Protein AF-A0A935P1C1-F1 (afdb_monomer_lite)

Foldseek 3Di:
DDPPPQLQVLVVLLVVLLVDDQDDCALLLVVVVCVQFADQAHWKWKDFSVFIWIDDPQDIDTDHSNNNSNNSNVVCVQAVSPPDQKDKDKGAKDWDPDHPNNHIDIGHIKIWIWHDDPGMIMITIHNDPVVVVVPDRDDPPPPQPWDQDPDADPVPRDRARTWHADPQRWTARPVPRDIDHD

pLDDT: mean 79.0, std 13.77, range [34.66, 96.69]

Sequence (182 aa):
MSDEPSSATSYQDVLAALHGEPLPFTPGTSKMLRFMLEREQGCDAEITTAGLTVWYGEGGSRYSMPVAPGVVSFLRAGVDLSERRHLSQRMGPAIVPEVGGFPAWGFGSRHVRLDVTDEKILIRIRTSESELSALGPEVPIEGRPAVILDRACPHCGQVPERYRVLSDGSLVCLACGRSSSP

Radius of gyration: 18.05 Å; chains: 1; bounding box: 43×43×51 Å

Secondary structure (DSSP, 8-state):
---PPPHHHHHHHHHHHHHT------HHHHHHHHHHHHSTT-EEEEEETTEEEEEETTEEEEE-GGGHHHHHHHHHHHTT-SS-SEEEEEEPPEEEPPBTTBPPEEE--EEEEEEE-SSEEEEEEESSHHHHHHS-TT--STTS-EE--SS--TTT----S-EEEPTTS-EEETTT--EE--

Structure (mmCIF, N/CA/C/O backbone):
data_AF-A0A935P1C1-F1
#
_entry.id   AF-A0A935P1C1-F1
#
loop_
_atom_site.group_PDB
_atom_site.id
_atom_site.type_symbol
_atom_site.label_atom_id
_atom_site.label_alt_id
_atom_site.label_comp_id
_atom_site.label_asym_id
_atom_site.label_entity_id
_atom_site.label_seq_id
_atom_site.pdbx_PDB_ins_code
_atom_site.Cartn_x
_atom_site.Cartn_y
_atom_site.Cartn_z
_atom_site.occupancy
_atom_site.B_iso_or_equiv
_atom_site.auth_seq_id
_atom_site.auth_comp_id
_atom_site.auth_asym_id
_atom_site.auth_atom_id
_atom_site.pdbx_PDB_model_num
ATOM 1 N N . MET A 1 1 ? 1.769 -28.571 14.962 1.00 34.66 1 MET A N 1
ATOM 2 C CA . MET A 1 1 ? 1.155 -28.541 13.622 1.00 34.66 1 MET A CA 1
ATOM 3 C C . MET A 1 1 ? 0.369 -27.256 13.565 1.00 34.66 1 MET A C 1
ATOM 5 O O . MET A 1 1 ? -0.639 -27.161 14.246 1.00 34.66 1 MET A O 1
ATOM 9 N N . SER A 1 2 ? 0.928 -26.235 12.925 1.00 38.50 2 SER A N 1
ATOM 10 C CA . SER A 1 2 ? 0.252 -24.952 12.759 1.00 38.50 2 SER A CA 1
ATOM 11 C C . SER A 1 2 ? -0.589 -25.067 11.498 1.00 38.50 2 SER A C 1
ATOM 13 O O . SER A 1 2 ? -0.017 -25.269 10.430 1.00 38.50 2 SER A O 1
ATOM 15 N N . ASP A 1 3 ? -1.911 -25.008 11.638 1.00 40.03 3 ASP A N 1
ATOM 16 C CA . ASP A 1 3 ? -2.808 -24.801 10.505 1.00 40.03 3 ASP A CA 1
ATOM 17 C C . ASP A 1 3 ? -2.427 -23.460 9.875 1.00 40.03 3 ASP A C 1
ATOM 19 O O . ASP A 1 3 ? -2.664 -22.397 10.453 1.00 40.03 3 ASP A O 1
ATOM 23 N N . GLU A 1 4 ? -1.751 -23.499 8.727 1.00 42.38 4 GLU A N 1
ATOM 24 C CA . GLU A 1 4 ? -1.645 -22.320 7.879 1.00 42.38 4 GLU A CA 1
ATOM 25 C C . GLU A 1 4 ? -3.075 -21.961 7.461 1.00 42.38 4 GLU A C 1
ATOM 27 O O . GLU A 1 4 ? -3.742 -22.789 6.830 1.00 42.38 4 GLU A O 1
ATOM 32 N N . PRO A 1 5 ? -3.594 -20.774 7.825 1.00 49.62 5 PRO A N 1
ATOM 33 C CA . PRO A 1 5 ? -4.895 -20.355 7.337 1.00 49.62 5 PRO A CA 1
ATOM 34 C C . PRO A 1 5 ? -4.848 -20.373 5.809 1.00 49.62 5 PRO A C 1
ATOM 36 O O . PRO A 1 5 ? -3.933 -19.814 5.200 1.00 49.62 5 PRO A O 1
ATOM 39 N N . SER A 1 6 ? -5.808 -21.069 5.195 1.00 54.28 6 SER A N 1
ATOM 40 C CA . SER A 1 6 ? -5.853 -21.204 3.741 1.00 54.28 6 SER A CA 1
ATOM 41 C C . SER A 1 6 ? -5.866 -19.815 3.094 1.00 54.28 6 SER A C 1
ATOM 43 O O . SER A 1 6 ? -6.551 -18.906 3.572 1.00 54.28 6 SER A O 1
ATOM 45 N N . SER A 1 7 ? -5.131 -19.643 1.996 1.00 56.25 7 SER A N 1
ATOM 46 C CA . SER A 1 7 ? -5.041 -18.371 1.264 1.00 56.25 7 SER A CA 1
ATOM 47 C C . SER A 1 7 ? -6.411 -17.793 0.870 1.00 56.25 7 SER A C 1
ATOM 49 O O . SER A 1 7 ? -6.569 -16.574 0.800 1.00 56.25 7 SER A O 1
ATOM 51 N N . ALA A 1 8 ? -7.422 -18.651 0.691 1.00 55.28 8 ALA A N 1
ATOM 52 C CA . ALA A 1 8 ? -8.801 -18.266 0.403 1.00 55.28 8 ALA A CA 1
ATOM 53 C C . ALA A 1 8 ? -9.481 -17.523 1.569 1.00 55.28 8 ALA A C 1
ATOM 55 O O . ALA A 1 8 ? -10.179 -16.537 1.335 1.00 55.28 8 ALA A O 1
ATOM 56 N N . THR A 1 9 ? -9.241 -17.947 2.815 1.00 59.38 9 THR A N 1
ATOM 57 C CA . THR A 1 9 ? -9.770 -17.276 4.016 1.00 59.38 9 THR A CA 1
ATOM 58 C C . THR A 1 9 ? -9.176 -15.875 4.143 1.00 59.38 9 THR A C 1
ATOM 60 O O . THR A 1 9 ? -9.893 -14.906 4.363 1.00 59.38 9 THR A O 1
ATOM 63 N N . SER A 1 10 ? -7.874 -15.738 3.874 1.00 74.00 10 SER A N 1
ATOM 64 C CA . SER A 1 10 ? -7.198 -14.445 3.977 1.00 74.00 10 SER A CA 1
ATOM 65 C C . SER A 1 10 ? -7.645 -13.426 2.927 1.00 74.00 10 SER A C 1
ATOM 67 O O . SER A 1 10 ? -7.643 -12.240 3.232 1.00 74.00 10 SER A O 1
ATOM 69 N N . TYR A 1 11 ? -8.026 -13.830 1.708 1.00 81.94 11 TYR A N 1
ATOM 70 C CA . TYR A 1 11 ? -8.527 -12.874 0.707 1.00 81.94 11 TYR A CA 1
ATOM 71 C C . TYR A 1 11 ? -9.947 -12.386 1.027 1.00 81.94 11 TYR A C 1
ATOM 73 O O . TYR A 1 11 ? -10.242 -11.207 0.843 1.00 81.94 11 TYR A O 1
ATOM 81 N N . GLN A 1 12 ? -10.808 -13.255 1.568 1.00 83.00 12 GLN A N 1
ATOM 82 C CA . GLN A 1 12 ? -12.139 -12.854 2.039 1.00 83.00 12 GLN A CA 1
ATOM 83 C C . GLN A 1 12 ? -12.057 -11.797 3.146 1.00 83.00 12 GLN A C 1
ATOM 85 O O . GLN A 1 12 ? -12.791 -10.811 3.091 1.00 83.00 12 GLN A O 1
ATOM 90 N N . ASP A 1 13 ? -11.109 -11.934 4.076 1.00 86.44 13 ASP A N 1
ATOM 91 C CA . ASP A 1 13 ? -10.860 -10.921 5.107 1.00 86.44 13 ASP A CA 1
ATOM 92 C C . ASP A 1 13 ? -10.444 -9.573 4.492 1.00 86.44 13 ASP A C 1
ATOM 94 O O . ASP A 1 13 ? -10.846 -8.512 4.967 1.00 86.44 13 ASP A O 1
ATOM 98 N N . VAL A 1 14 ? -9.675 -9.574 3.396 1.00 87.38 14 VAL A N 1
ATOM 99 C CA . VAL A 1 14 ? -9.335 -8.331 2.683 1.00 87.38 14 VAL A CA 1
ATOM 100 C C . VAL A 1 14 ? -10.587 -7.668 2.101 1.00 87.38 14 VAL A C 1
ATOM 102 O O . VAL A 1 14 ? -10.732 -6.447 2.188 1.00 87.38 14 VAL A O 1
ATOM 105 N N . LEU A 1 15 ? -11.504 -8.450 1.528 1.00 86.19 15 LEU A N 1
ATOM 106 C CA . LEU A 1 15 ? -12.770 -7.921 1.020 1.00 86.19 15 LEU A CA 1
ATOM 107 C C . LEU A 1 15 ? -13.634 -7.359 2.161 1.00 86.19 15 LEU A C 1
ATOM 109 O O . LEU A 1 15 ? -14.162 -6.256 2.036 1.00 86.19 15 LEU A O 1
ATOM 113 N N . ALA A 1 16 ? -13.717 -8.048 3.301 1.00 84.44 16 ALA A N 1
ATOM 114 C CA . ALA A 1 16 ? -14.407 -7.542 4.492 1.00 84.44 16 ALA A CA 1
ATOM 115 C C . ALA A 1 16 ? -13.811 -6.204 4.976 1.00 84.44 16 ALA A C 1
ATOM 117 O O . ALA A 1 16 ? -14.543 -5.247 5.257 1.00 84.44 16 ALA A O 1
ATOM 118 N N . ALA A 1 17 ? -12.477 -6.091 4.966 1.00 86.69 17 ALA A N 1
ATOM 119 C CA . ALA A 1 17 ? -11.766 -4.854 5.277 1.00 86.69 17 ALA A CA 1
ATOM 120 C C . ALA A 1 17 ? -12.143 -3.707 4.329 1.00 86.69 17 ALA A C 1
ATOM 122 O O . ALA A 1 17 ? -12.315 -2.580 4.787 1.00 86.69 17 ALA A O 1
ATOM 123 N N . LEU A 1 18 ? -12.298 -3.972 3.023 1.00 83.50 18 LEU A N 1
ATOM 124 C CA . LEU A 1 18 ? -12.772 -2.972 2.055 1.00 83.50 18 LEU A CA 1
ATOM 125 C C . LEU A 1 18 ? -14.198 -2.501 2.360 1.00 83.50 18 LEU A C 1
ATOM 127 O O . LEU A 1 18 ? -14.514 -1.324 2.168 1.00 83.50 18 LEU A O 1
ATOM 131 N N . HIS A 1 19 ? -15.057 -3.399 2.835 1.00 82.25 19 HIS A N 1
ATOM 132 C CA . HIS A 1 19 ? -16.473 -3.107 3.042 1.00 82.25 19 HIS A CA 1
ATOM 133 C C . HIS A 1 19 ? -16.783 -2.312 4.304 1.00 82.25 19 HIS A C 1
ATOM 135 O O . HIS A 1 19 ? -17.859 -1.722 4.391 1.00 82.25 19 HIS A O 1
ATOM 141 N N . GLY A 1 20 ? -15.890 -2.247 5.284 1.00 77.06 20 GLY A N 1
ATOM 142 C CA . GLY A 1 20 ? -16.336 -1.722 6.572 1.00 77.06 20 GLY A CA 1
ATOM 143 C C . GLY A 1 20 ? -15.559 -2.199 7.754 1.00 77.06 20 GLY A C 1
ATOM 144 O O . GLY A 1 20 ? -15.416 -1.455 8.724 1.00 77.06 20 GLY A O 1
ATOM 145 N N . GLU A 1 21 ? -15.139 -3.453 7.688 1.00 81.00 21 GLU A N 1
ATOM 146 C CA . GLU A 1 21 ? -14.912 -4.198 8.903 1.00 81.00 21 GLU A CA 1
ATOM 147 C C . GLU A 1 21 ? -13.563 -3.807 9.510 1.00 81.00 21 GLU A C 1
ATOM 149 O O . GLU A 1 21 ? -12.519 -3.886 8.846 1.00 81.00 21 GLU A O 1
ATOM 154 N N . PRO A 1 22 ? -13.559 -3.321 10.763 1.00 74.62 22 PRO A N 1
ATOM 155 C CA . PRO A 1 22 ? -12.319 -3.042 11.455 1.00 74.62 22 PRO A CA 1
ATOM 156 C C . PRO A 1 22 ? -11.640 -4.375 11.757 1.00 74.62 22 PRO A C 1
ATOM 158 O O . PRO A 1 22 ? -12.158 -5.190 12.519 1.00 74.62 22 PRO A O 1
ATOM 161 N N . LEU A 1 23 ? -10.472 -4.593 11.156 1.00 82.12 23 LEU A N 1
ATOM 162 C CA . LEU A 1 23 ? -9.689 -5.806 11.368 1.00 82.12 23 LEU A CA 1
ATOM 163 C C . LEU A 1 23 ? -8.514 -5.557 12.317 1.00 82.12 23 LEU A C 1
ATOM 165 O O . LEU A 1 23 ? -8.042 -4.421 12.429 1.00 82.12 23 LEU A O 1
ATOM 169 N N . PRO A 1 24 ? -8.019 -6.604 13.006 1.00 80.12 24 PRO A N 1
ATOM 170 C CA . PRO A 1 24 ? -6.959 -6.453 13.990 1.00 80.12 24 PRO A CA 1
ATOM 171 C C . PRO A 1 24 ? -5.708 -5.807 13.397 1.00 80.12 24 PRO A C 1
ATOM 173 O O . PRO A 1 24 ? -5.111 -6.297 12.436 1.00 80.12 24 PRO A O 1
ATOM 176 N N . PHE A 1 25 ? -5.268 -4.721 14.025 1.00 86.25 25 PHE A N 1
ATOM 177 C CA . PHE A 1 25 ? -3.999 -4.092 13.706 1.00 86.25 25 PHE A CA 1
ATOM 178 C C . PHE A 1 25 ? -2.882 -4.817 14.462 1.00 86.25 25 PHE A C 1
ATOM 180 O O . PHE A 1 25 ? -2.770 -4.714 15.681 1.00 86.25 25 PHE A O 1
ATOM 187 N N . THR A 1 26 ? -2.080 -5.602 13.744 1.00 91.06 26 THR A N 1
ATOM 188 C CA . THR A 1 26 ? -1.032 -6.454 14.332 1.00 91.06 26 THR A CA 1
ATOM 189 C C . THR A 1 26 ? 0.362 -5.825 14.201 1.00 91.06 26 THR A C 1
ATOM 191 O O . THR A 1 26 ? 0.560 -4.934 13.367 1.00 91.06 26 THR A O 1
ATOM 194 N N . PRO A 1 27 ? 1.384 -6.319 14.931 1.00 90.88 27 PRO A N 1
ATOM 195 C CA . PRO A 1 27 ? 2.776 -5.914 14.706 1.00 90.88 27 PRO A CA 1
ATOM 196 C C . PRO A 1 27 ? 3.236 -6.113 13.250 1.00 90.88 27 PRO A C 1
ATOM 198 O O . PRO A 1 27 ? 3.956 -5.279 12.701 1.00 90.88 27 PRO A O 1
ATOM 201 N N . GLY A 1 28 ? 2.787 -7.194 12.597 1.00 90.44 28 GLY A N 1
ATOM 202 C CA . GLY A 1 28 ? 3.087 -7.475 11.189 1.00 90.44 28 GLY A CA 1
ATOM 203 C C . GLY A 1 28 ? 2.453 -6.457 10.240 1.00 90.44 28 GLY A C 1
ATOM 204 O O . GLY A 1 28 ? 3.120 -5.966 9.328 1.00 90.44 28 GLY A O 1
ATOM 205 N N . THR A 1 29 ? 1.200 -6.081 10.501 1.00 91.62 29 THR A N 1
ATOM 206 C CA . THR A 1 29 ? 0.495 -5.009 9.784 1.00 91.62 29 THR A CA 1
ATOM 207 C C . THR A 1 29 ? 1.208 -3.668 9.951 1.00 91.62 29 THR A C 1
ATOM 209 O O . THR A 1 29 ? 1.481 -2.996 8.958 1.00 91.62 29 THR A O 1
ATOM 212 N N . SER A 1 30 ? 1.579 -3.308 11.185 1.00 94.00 30 SER A N 1
ATOM 213 C CA . SER A 1 30 ? 2.301 -2.066 11.488 1.00 94.00 30 SER A CA 1
ATOM 214 C C . SER A 1 30 ? 3.636 -1.994 10.743 1.00 94.00 30 SER A C 1
ATOM 216 O O . SER A 1 30 ? 3.933 -1.000 10.080 1.00 94.00 30 SER A O 1
ATOM 218 N N . LYS A 1 31 ? 4.404 -3.091 10.751 1.00 92.38 31 LYS A N 1
ATOM 219 C CA . LYS A 1 31 ? 5.657 -3.210 9.994 1.00 92.38 31 LYS A CA 1
ATOM 220 C C . LY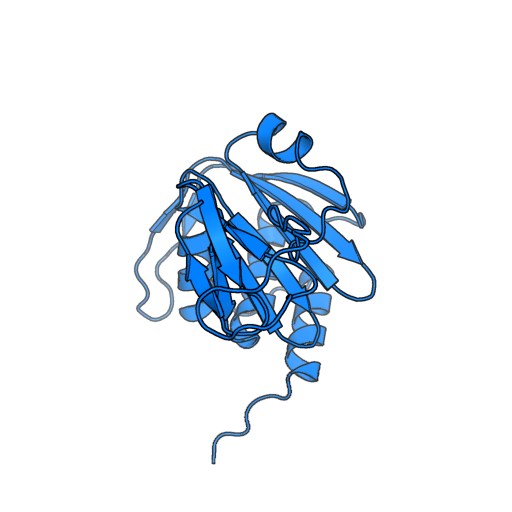S A 1 31 ? 5.448 -3.042 8.487 1.00 92.38 31 LYS A C 1
ATOM 222 O O . LYS A 1 31 ? 6.237 -2.350 7.847 1.00 92.38 31 LYS A O 1
ATOM 227 N N . MET A 1 32 ? 4.411 -3.662 7.922 1.00 91.62 32 MET A N 1
ATOM 228 C CA . MET A 1 32 ? 4.102 -3.549 6.494 1.00 91.62 32 MET A CA 1
ATOM 229 C C . MET A 1 32 ? 3.745 -2.111 6.109 1.00 91.62 32 MET A C 1
ATOM 231 O O . MET A 1 32 ? 4.342 -1.545 5.194 1.00 91.62 32 MET A O 1
ATOM 235 N N . LEU A 1 33 ? 2.830 -1.491 6.855 1.00 93.00 33 LEU A N 1
ATOM 236 C CA . LEU A 1 33 ? 2.416 -0.107 6.629 1.00 93.00 33 LEU A CA 1
ATOM 237 C C . LEU A 1 33 ? 3.578 0.868 6.764 1.00 93.00 33 LEU A C 1
ATOM 239 O O . LEU A 1 33 ? 3.688 1.781 5.947 1.00 93.00 33 LEU A O 1
ATOM 243 N N . ARG A 1 34 ? 4.481 0.644 7.726 1.00 93.00 34 ARG A N 1
ATOM 244 C CA . ARG A 1 34 ? 5.706 1.432 7.846 1.00 93.00 34 ARG A CA 1
ATOM 245 C C . ARG A 1 34 ? 6.501 1.395 6.545 1.00 93.00 34 ARG A C 1
ATOM 247 O O . ARG A 1 34 ? 6.808 2.447 5.998 1.00 93.00 34 ARG A O 1
ATOM 254 N N . PHE A 1 35 ? 6.769 0.214 5.988 1.00 88.81 35 PHE A N 1
ATOM 255 C CA . PHE A 1 35 ? 7.496 0.133 4.719 1.00 88.81 35 PHE A CA 1
ATOM 256 C C . PHE A 1 35 ? 6.749 0.787 3.551 1.00 88.81 35 PHE A C 1
ATOM 258 O O . PHE A 1 35 ? 7.388 1.397 2.694 1.00 88.81 35 PHE A O 1
ATOM 265 N N . MET A 1 36 ? 5.421 0.665 3.506 1.00 91.88 36 MET A N 1
ATOM 266 C CA . MET A 1 36 ? 4.587 1.239 2.445 1.00 91.88 36 MET A CA 1
ATOM 267 C C . MET A 1 36 ? 4.483 2.773 2.503 1.00 91.88 36 MET A C 1
ATOM 269 O O . MET A 1 36 ? 4.411 3.410 1.452 1.00 91.88 36 MET A O 1
ATOM 273 N N . LEU A 1 37 ? 4.477 3.367 3.703 1.00 92.62 37 LEU A N 1
ATOM 274 C CA . LEU A 1 37 ? 4.181 4.790 3.921 1.00 92.62 37 LEU A CA 1
ATOM 275 C C . LEU A 1 37 ? 5.413 5.638 4.283 1.00 92.62 37 LEU A C 1
ATOM 277 O O . LEU A 1 37 ? 5.433 6.829 3.972 1.00 92.62 37 LEU A O 1
ATOM 281 N N . GLU A 1 38 ? 6.451 5.072 4.905 1.00 85.81 38 GLU A N 1
ATOM 282 C CA . GLU A 1 38 ? 7.647 5.821 5.338 1.00 85.81 38 GLU A CA 1
ATOM 283 C C . GLU A 1 38 ? 8.527 6.237 4.147 1.00 85.81 38 GLU A C 1
ATOM 285 O O . GLU A 1 38 ? 9.109 7.319 4.159 1.00 85.81 38 GLU A O 1
ATOM 290 N N . ARG A 1 39 ? 8.578 5.424 3.082 1.00 81.12 39 ARG A N 1
ATOM 291 C CA . ARG A 1 39 ? 9.443 5.675 1.917 1.00 81.12 39 ARG A CA 1
ATOM 292 C C . ARG A 1 39 ? 9.001 6.887 1.101 1.00 81.12 39 ARG A C 1
ATOM 294 O O . ARG A 1 39 ? 7.820 7.056 0.805 1.00 81.12 39 ARG A O 1
ATOM 301 N N . GLU A 1 40 ? 9.978 7.686 0.675 1.00 79.88 40 GLU A N 1
ATOM 302 C CA . GLU A 1 40 ? 9.748 8.904 -0.109 1.00 79.88 40 GLU A CA 1
ATOM 303 C C . GLU A 1 40 ? 9.166 8.623 -1.493 1.00 79.88 40 GLU A C 1
ATOM 305 O O . GLU A 1 40 ? 8.302 9.359 -1.940 1.00 79.88 40 GLU A O 1
ATOM 310 N N . GLN A 1 41 ? 9.568 7.540 -2.164 1.00 79.38 41 GLN A N 1
ATOM 311 C CA . GLN A 1 41 ? 9.037 7.227 -3.500 1.00 79.38 41 GLN A CA 1
ATOM 312 C C . GLN A 1 41 ? 7.638 6.581 -3.463 1.00 79.38 41 GLN A C 1
ATOM 314 O O . GLN A 1 41 ? 7.034 6.339 -4.509 1.00 79.38 41 GLN A O 1
ATOM 319 N N . GLY A 1 42 ? 7.130 6.263 -2.268 1.00 87.94 42 GLY A N 1
ATOM 320 C CA . GLY A 1 42 ? 5.929 5.457 -2.097 1.00 87.94 42 GLY A CA 1
ATOM 321 C C . GLY A 1 42 ? 6.099 4.016 -2.591 1.00 87.94 42 GLY A C 1
ATOM 322 O O . GLY A 1 42 ? 7.205 3.465 -2.597 1.00 87.94 42 GLY A O 1
ATOM 323 N N . CYS A 1 43 ? 4.992 3.374 -2.958 1.00 89.56 43 CYS A N 1
ATOM 324 C CA . CYS A 1 43 ? 4.982 1.983 -3.408 1.00 89.56 43 CYS A CA 1
ATOM 325 C C . CYS A 1 43 ? 3.758 1.657 -4.264 1.00 89.56 43 CYS A C 1
ATOM 327 O O . CYS A 1 43 ? 2.775 2.401 -4.279 1.00 89.56 43 CYS A O 1
ATOM 329 N N . ASP A 1 44 ? 3.832 0.522 -4.950 1.00 89.19 44 ASP A N 1
ATOM 330 C CA . ASP A 1 44 ? 2.676 -0.143 -5.543 1.00 89.19 44 ASP A CA 1
ATOM 331 C C . ASP A 1 44 ? 2.486 -1.480 -4.828 1.00 89.19 44 ASP A C 1
ATOM 333 O O . ASP A 1 44 ? 3.469 -2.128 -4.479 1.00 89.19 44 ASP A O 1
ATOM 337 N N . ALA A 1 45 ? 1.255 -1.912 -4.597 1.00 89.62 45 ALA A N 1
ATOM 338 C CA . ALA A 1 45 ? 0.968 -3.226 -4.049 1.00 89.62 45 ALA A CA 1
ATOM 339 C C . ALA A 1 45 ? -0.224 -3.867 -4.750 1.00 89.62 45 ALA A C 1
ATOM 341 O O . ALA A 1 45 ? -1.158 -3.185 -5.162 1.00 89.62 45 ALA A O 1
ATOM 342 N N . GLU A 1 46 ? -0.178 -5.184 -4.873 1.00 89.94 46 GLU A N 1
ATOM 343 C CA . GLU A 1 46 ? -1.214 -6.013 -5.472 1.00 89.94 46 GLU A CA 1
ATOM 344 C C . GLU A 1 46 ? -1.606 -7.067 -4.452 1.00 89.94 46 GLU A C 1
ATOM 346 O O . GLU A 1 46 ? -0.743 -7.749 -3.890 1.00 89.94 46 GLU A O 1
ATOM 351 N N . ILE A 1 47 ? -2.907 -7.193 -4.226 1.00 88.94 47 ILE A N 1
ATOM 352 C CA . ILE A 1 47 ? -3.485 -8.245 -3.405 1.00 88.94 47 ILE A CA 1
ATOM 353 C C . ILE A 1 47 ? -4.372 -9.090 -4.309 1.00 88.94 47 ILE A C 1
ATOM 355 O O . ILE A 1 47 ? -5.347 -8.591 -4.876 1.00 88.94 47 ILE A O 1
ATOM 359 N N . THR A 1 48 ? -4.038 -10.370 -4.418 1.00 87.00 48 THR A N 1
ATOM 360 C CA . THR A 1 48 ? -4.822 -11.392 -5.119 1.00 87.00 48 THR A CA 1
ATOM 361 C C . THR A 1 48 ? -5.162 -12.524 -4.154 1.00 87.00 48 THR A C 1
ATOM 363 O O . THR A 1 48 ? -4.686 -12.561 -3.017 1.00 87.00 48 THR A O 1
ATOM 366 N N . THR A 1 49 ? -5.934 -13.505 -4.616 1.00 83.00 49 THR A N 1
ATOM 367 C CA . THR A 1 49 ? -6.153 -14.763 -3.884 1.00 83.00 49 THR A CA 1
ATOM 368 C C . THR A 1 49 ? -4.860 -15.550 -3.634 1.00 83.00 49 THR A C 1
ATOM 370 O O . THR A 1 49 ? -4.814 -16.390 -2.736 1.00 83.00 49 THR A O 1
ATOM 373 N N . ALA A 1 50 ? -3.799 -15.281 -4.404 1.00 78.31 50 ALA A N 1
ATOM 374 C CA . ALA A 1 50 ? -2.511 -15.952 -4.279 1.00 78.31 50 ALA A CA 1
ATOM 375 C C . ALA A 1 50 ? -1.561 -15.273 -3.281 1.00 78.31 50 ALA A C 1
ATOM 377 O O . ALA A 1 50 ? -0.644 -15.927 -2.782 1.00 78.31 50 ALA A O 1
ATOM 378 N N . GLY A 1 51 ? -1.716 -13.974 -3.007 1.00 82.75 51 GLY A N 1
ATOM 379 C CA . GLY A 1 51 ? -0.696 -13.255 -2.251 1.00 82.75 51 GLY A CA 1
ATOM 380 C C . GLY A 1 51 ? -0.833 -11.740 -2.201 1.00 82.75 51 GLY A C 1
ATOM 381 O O . GLY A 1 51 ? -1.589 -11.128 -2.954 1.00 82.75 51 GLY A O 1
ATOM 382 N N . LEU A 1 52 ? -0.013 -11.150 -1.328 1.00 85.81 52 LEU A N 1
ATOM 383 C CA . LEU A 1 52 ? 0.315 -9.731 -1.320 1.00 85.81 52 LEU A CA 1
ATOM 384 C C . LEU A 1 52 ? 1.703 -9.560 -1.938 1.00 85.81 52 LEU A C 1
ATOM 386 O O . LEU A 1 52 ? 2.688 -10.117 -1.446 1.00 85.81 52 LEU A O 1
ATOM 390 N N . THR A 1 53 ? 1.801 -8.743 -2.976 1.00 85.75 53 THR A N 1
ATOM 391 C CA . THR A 1 53 ? 3.083 -8.322 -3.548 1.00 85.75 53 THR A CA 1
ATOM 392 C C . THR A 1 53 ? 3.211 -6.813 -3.404 1.00 85.75 53 THR A C 1
ATOM 394 O O . THR A 1 53 ? 2.250 -6.094 -3.659 1.00 85.75 53 THR A O 1
ATOM 397 N N . VAL A 1 54 ? 4.377 -6.325 -2.976 1.00 85.12 54 VAL A N 1
ATOM 398 C CA . VAL A 1 54 ? 4.665 -4.886 -2.859 1.00 85.12 54 VAL A CA 1
ATOM 399 C C . VAL A 1 54 ? 5.916 -4.555 -3.658 1.00 85.12 54 VAL A C 1
ATOM 401 O O . VAL A 1 54 ? 6.938 -5.232 -3.545 1.00 85.12 54 VAL A O 1
ATOM 404 N N . TRP A 1 55 ? 5.845 -3.491 -4.444 1.00 83.56 55 TRP A N 1
ATOM 405 C CA . TRP A 1 55 ? 6.909 -2.979 -5.288 1.00 83.56 55 TRP A CA 1
ATOM 406 C C . TRP A 1 55 ? 7.363 -1.609 -4.797 1.00 83.56 55 TRP A C 1
ATOM 408 O O . TRP A 1 55 ? 6.563 -0.687 -4.622 1.00 83.56 55 TRP A O 1
ATOM 418 N N . TYR A 1 56 ? 8.675 -1.472 -4.624 1.00 77.44 56 TYR A N 1
ATOM 419 C CA . TYR A 1 56 ? 9.333 -0.216 -4.277 1.00 77.44 56 TYR A CA 1
ATOM 420 C C . TYR A 1 56 ? 10.309 0.137 -5.387 1.00 77.44 56 TYR A C 1
ATOM 422 O O . TYR A 1 56 ? 11.385 -0.455 -5.481 1.00 77.44 56 TYR A O 1
ATOM 430 N N . GLY A 1 57 ? 9.928 1.055 -6.271 1.00 68.19 57 GLY A N 1
ATOM 431 C CA . GLY A 1 57 ? 10.644 1.146 -7.537 1.00 68.19 57 GLY A CA 1
ATOM 432 C C . GLY A 1 57 ? 10.570 -0.206 -8.265 1.00 68.19 57 GLY A C 1
ATOM 433 O O . GLY A 1 57 ? 9.551 -0.890 -8.229 1.00 68.19 57 GLY A O 1
ATOM 434 N N . GLU A 1 58 ? 11.634 -0.611 -8.941 1.00 53.97 58 GLU A N 1
ATOM 435 C CA . GLU A 1 58 ? 11.587 -1.728 -9.895 1.00 53.97 58 GLU A CA 1
ATOM 436 C C . GLU A 1 58 ? 11.662 -3.134 -9.277 1.00 53.97 58 GLU A C 1
ATOM 438 O O . GLU A 1 58 ? 11.486 -4.133 -9.979 1.00 53.97 58 GLU A O 1
ATOM 443 N N . GLY A 1 59 ? 11.879 -3.228 -7.963 1.00 56.00 59 GLY A N 1
ATOM 444 C CA . GLY A 1 59 ? 11.908 -4.488 -7.221 1.00 56.00 59 GLY A CA 1
ATOM 445 C C . GLY A 1 59 ? 10.575 -4.788 -6.534 1.00 56.00 59 GLY A C 1
ATOM 446 O O . GLY A 1 59 ? 10.125 -4.005 -5.699 1.00 56.00 59 GLY A O 1
ATOM 447 N N . GLY A 1 60 ? 9.972 -5.935 -6.866 1.00 62.72 60 GLY A N 1
ATOM 448 C CA . GLY A 1 60 ? 8.803 -6.489 -6.179 1.00 62.72 60 GLY A CA 1
ATOM 449 C C . GLY A 1 60 ? 9.198 -7.540 -5.146 1.00 62.72 60 GLY A C 1
ATOM 450 O O . GLY A 1 60 ? 9.963 -8.453 -5.458 1.00 62.72 60 GLY A O 1
ATOM 451 N N . SER A 1 61 ? 8.651 -7.428 -3.941 1.00 70.94 61 SER A N 1
ATOM 452 C CA . SER A 1 61 ? 8.783 -8.405 -2.861 1.00 70.94 61 SER A CA 1
ATOM 453 C C . SER A 1 61 ? 7.422 -9.037 -2.587 1.00 70.94 61 SER A C 1
ATOM 455 O O . SER A 1 61 ? 6.423 -8.334 -2.425 1.00 70.94 61 SER A O 1
ATOM 457 N N . ARG A 1 62 ? 7.378 -10.371 -2.533 1.00 73.62 62 ARG A N 1
ATOM 458 C CA . ARG A 1 62 ? 6.183 -11.115 -2.115 1.00 73.62 62 ARG A CA 1
ATOM 459 C C . ARG A 1 62 ? 6.154 -11.226 -0.598 1.00 73.62 62 ARG A C 1
ATOM 461 O O . ARG A 1 62 ? 7.171 -11.533 0.023 1.00 73.62 62 ARG A O 1
ATOM 468 N N . TYR A 1 63 ? 4.985 -10.998 -0.021 1.00 73.19 63 TYR A N 1
ATOM 469 C CA . TYR A 1 63 ? 4.741 -11.055 1.412 1.00 73.19 63 TYR A CA 1
ATOM 470 C C . TYR A 1 63 ? 3.593 -12.010 1.721 1.00 73.19 63 TYR A C 1
ATOM 472 O O . TYR A 1 63 ? 2.809 -12.386 0.849 1.00 73.19 63 TYR A O 1
ATOM 480 N N . SER A 1 64 ? 3.505 -12.419 2.983 1.00 72.38 64 SER A N 1
ATOM 481 C CA . SER A 1 64 ? 2.445 -13.309 3.437 1.00 72.38 64 SER A CA 1
ATOM 482 C C . SER A 1 64 ? 1.086 -12.595 3.430 1.00 72.38 64 SER A C 1
ATOM 484 O O . SER A 1 64 ? 0.973 -11.432 3.816 1.00 72.38 64 SER A O 1
ATOM 486 N N . MET A 1 65 ? 0.034 -13.310 3.021 1.00 78.88 65 MET A N 1
ATOM 487 C CA . MET A 1 65 ? -1.343 -12.797 3.009 1.00 78.88 65 MET A CA 1
ATOM 488 C C . MET A 1 65 ? -1.897 -12.295 4.354 1.00 78.88 65 MET A C 1
ATOM 490 O O . MET A 1 65 ? -2.661 -11.333 4.321 1.00 78.88 65 MET A O 1
ATOM 494 N N . PRO A 1 66 ? -1.530 -12.842 5.533 1.00 82.38 66 PRO A N 1
ATOM 495 C CA . PRO A 1 66 ? -2.164 -12.460 6.798 1.00 82.38 66 PRO A CA 1
ATOM 496 C C . PRO A 1 66 ? -2.047 -10.980 7.189 1.00 82.38 66 PRO A C 1
ATOM 498 O O . PRO A 1 66 ? -2.814 -10.513 8.025 1.00 82.38 66 PRO A O 1
ATOM 501 N N . VAL A 1 67 ? -1.107 -10.217 6.614 1.00 86.38 67 VAL A N 1
ATOM 502 C CA . VAL A 1 67 ? -0.994 -8.771 6.896 1.00 86.38 67 VAL A CA 1
ATOM 503 C C . VAL A 1 67 ? -1.889 -7.911 6.000 1.00 86.38 67 VAL A C 1
ATOM 505 O O . VAL A 1 67 ? -2.190 -6.775 6.371 1.00 86.38 67 VAL A O 1
ATOM 508 N N . ALA A 1 68 ? -2.319 -8.431 4.845 1.00 89.25 68 ALA A N 1
ATOM 509 C CA . ALA A 1 68 ? -3.058 -7.682 3.831 1.00 89.25 68 ALA A CA 1
ATOM 510 C C . ALA A 1 68 ? -4.404 -7.121 4.334 1.00 89.25 68 ALA A C 1
ATOM 512 O O . ALA A 1 68 ? -4.658 -5.940 4.085 1.00 89.25 68 ALA A O 1
ATOM 513 N N . PRO A 1 69 ? -5.229 -7.868 5.099 1.00 89.50 69 PRO A N 1
ATOM 514 C CA . PRO A 1 69 ? -6.502 -7.338 5.585 1.00 89.50 69 PRO A CA 1
ATOM 515 C C . PRO A 1 69 ? -6.318 -6.128 6.510 1.00 89.50 69 PRO A C 1
ATOM 517 O O . PRO A 1 69 ? -6.993 -5.112 6.361 1.00 89.50 69 PRO A O 1
ATOM 520 N N . GLY A 1 70 ? -5.336 -6.187 7.416 1.00 89.75 70 GLY A N 1
ATOM 521 C CA . GLY A 1 70 ? -5.014 -5.071 8.308 1.00 89.75 70 GLY A CA 1
ATOM 522 C C . GLY A 1 70 ? -4.458 -3.848 7.567 1.00 89.75 70 GLY A C 1
ATOM 523 O O . GLY A 1 70 ? -4.758 -2.717 7.946 1.00 89.75 70 GLY A O 1
ATOM 524 N N . VAL A 1 71 ? -3.684 -4.053 6.491 1.00 91.00 71 VAL A N 1
ATOM 525 C CA . VAL A 1 71 ? -3.205 -2.959 5.623 1.00 91.00 71 VAL A CA 1
ATOM 526 C C . VAL A 1 71 ? -4.390 -2.254 4.969 1.00 91.00 71 VAL A C 1
ATOM 528 O O . VAL A 1 71 ? -4.486 -1.031 5.040 1.00 91.00 71 VAL A O 1
ATOM 531 N N . VAL A 1 72 ? -5.309 -3.016 4.371 1.00 90.19 72 VAL A N 1
ATOM 532 C CA . VAL A 1 72 ? -6.491 -2.460 3.701 1.00 90.19 72 VAL A CA 1
ATOM 533 C C . VAL A 1 72 ? -7.413 -1.757 4.692 1.00 90.19 72 VAL A C 1
ATOM 535 O O . VAL A 1 72 ? -7.828 -0.634 4.421 1.00 90.19 72 VAL A O 1
ATOM 538 N N . SER A 1 73 ? -7.663 -2.353 5.861 1.00 88.56 73 SER A N 1
ATOM 539 C CA . SER A 1 73 ? -8.480 -1.746 6.919 1.00 88.56 73 SER A CA 1
ATOM 540 C C . SER A 1 73 ? -7.886 -0.411 7.401 1.00 88.56 73 SER A C 1
ATOM 542 O O . SER A 1 73 ? -8.604 0.583 7.506 1.00 88.56 73 SER A O 1
ATOM 544 N N . PHE A 1 74 ? -6.563 -0.337 7.603 1.00 90.12 74 PHE A N 1
ATOM 545 C CA . PHE A 1 74 ? -5.893 0.908 7.997 1.00 90.12 74 PHE A CA 1
ATOM 546 C C . PHE A 1 74 ? -5.967 1.985 6.913 1.00 90.12 74 PHE A C 1
ATOM 548 O O . PHE A 1 74 ? -6.315 3.129 7.204 1.00 90.12 74 PHE A O 1
ATOM 555 N N . LEU A 1 75 ? -5.641 1.634 5.664 1.00 89.44 75 LEU A N 1
ATOM 556 C CA . LEU A 1 75 ? -5.705 2.584 4.555 1.00 89.44 75 LEU A CA 1
ATOM 557 C C . LEU A 1 75 ? -7.138 3.097 4.401 1.00 89.44 75 LEU A C 1
ATOM 559 O O . LEU A 1 75 ? -7.335 4.305 4.368 1.00 89.44 75 LEU A O 1
ATOM 563 N N . ARG A 1 76 ? -8.139 2.212 4.456 1.00 84.50 76 ARG A N 1
ATOM 564 C CA . ARG A 1 76 ? -9.560 2.574 4.451 1.00 84.50 76 ARG A CA 1
ATOM 565 C C . ARG A 1 76 ? -9.981 3.507 5.581 1.00 84.50 76 ARG A C 1
ATOM 567 O O . ARG A 1 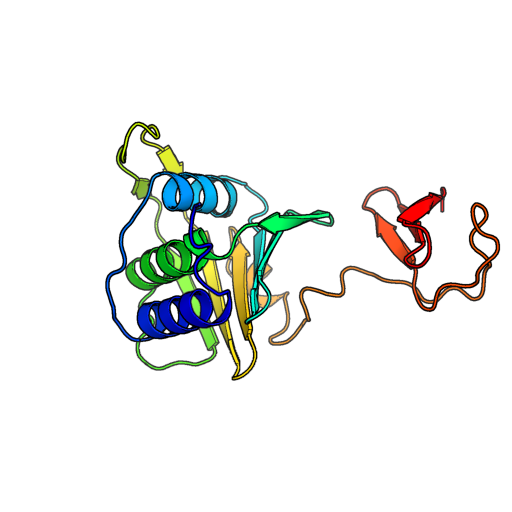76 ? -10.863 4.327 5.394 1.00 84.50 76 ARG A O 1
ATOM 574 N N . ALA A 1 77 ? -9.413 3.377 6.771 1.00 82.56 77 ALA A N 1
ATOM 575 C CA . ALA A 1 77 ? -9.724 4.315 7.846 1.00 82.56 77 ALA A CA 1
ATOM 576 C C . ALA A 1 77 ? -9.151 5.718 7.562 1.00 82.56 77 ALA A C 1
ATOM 578 O O . ALA A 1 77 ? -9.704 6.718 8.014 1.00 82.56 77 ALA A O 1
ATOM 579 N N . GLY A 1 78 ? -8.039 5.793 6.822 1.00 75.00 78 GLY A N 1
ATOM 580 C CA . GLY A 1 78 ? -7.362 7.040 6.460 1.00 75.00 78 GLY A CA 1
ATOM 581 C C . GLY A 1 78 ? -7.845 7.701 5.165 1.00 75.00 78 GLY A C 1
ATOM 582 O O . GLY A 1 78 ? -7.579 8.887 4.965 1.00 75.00 78 GLY A O 1
ATOM 583 N N . VAL A 1 79 ? -8.540 6.964 4.298 1.00 71.69 79 VAL A N 1
ATOM 584 C CA . VAL A 1 79 ? -9.197 7.471 3.085 1.00 71.69 79 VAL A CA 1
ATOM 585 C C . VAL A 1 79 ? -10.672 7.082 3.117 1.00 71.69 79 VAL A C 1
ATOM 587 O O . VAL A 1 79 ? -10.983 5.917 3.284 1.00 71.69 79 VAL A O 1
ATOM 590 N N . ASP A 1 80 ? -11.592 8.031 2.972 1.00 66.00 80 ASP A N 1
ATOM 591 C CA . ASP A 1 80 ? -13.033 7.755 2.966 1.00 66.00 80 ASP A CA 1
ATOM 592 C C . ASP A 1 80 ? -13.385 6.872 1.754 1.00 66.00 80 ASP A C 1
ATOM 594 O O . ASP A 1 80 ? -13.519 7.354 0.628 1.00 66.00 80 ASP A O 1
ATOM 598 N N . LEU A 1 81 ? -13.469 5.552 1.977 1.00 58.75 81 LEU A N 1
ATOM 599 C CA . LEU A 1 81 ? -13.735 4.553 0.935 1.00 58.75 81 LEU A CA 1
ATOM 600 C C . LEU A 1 81 ? -15.227 4.257 0.737 1.00 58.75 81 LEU A C 1
ATOM 602 O O . LEU A 1 81 ? -15.590 3.128 0.396 1.00 58.75 81 LEU A O 1
ATOM 606 N N . SER A 1 82 ? -16.117 5.222 0.963 1.00 55.19 82 SER A N 1
ATOM 607 C CA . SER A 1 82 ? -17.541 5.007 0.698 1.00 55.19 82 SER A CA 1
ATOM 608 C C . SER A 1 82 ? -17.805 4.775 -0.810 1.00 55.19 82 SER A C 1
ATOM 610 O O . SER A 1 82 ? -17.755 5.673 -1.647 1.00 55.19 82 SER A O 1
ATOM 612 N N . GLU A 1 83 ? -18.065 3.507 -1.151 1.00 53.00 83 GLU A N 1
ATOM 613 C CA . GLU A 1 83 ? -18.768 3.008 -2.351 1.00 53.00 83 GLU A CA 1
ATOM 614 C C . GLU A 1 83 ? -18.083 3.063 -3.736 1.00 53.00 83 GLU A C 1
ATOM 616 O O . GLU A 1 83 ? -18.716 2.714 -4.735 1.00 53.00 83 GLU A O 1
ATOM 621 N N . ARG A 1 84 ? -16.799 3.425 -3.868 1.00 58.16 84 ARG A N 1
ATOM 622 C CA . ARG A 1 84 ? -16.159 3.555 -5.202 1.00 58.16 84 ARG A CA 1
ATOM 623 C C . ARG A 1 84 ? -15.097 2.484 -5.487 1.00 58.16 84 ARG A C 1
ATOM 625 O O . ARG A 1 84 ? -14.208 2.247 -4.680 1.00 58.16 84 ARG A O 1
ATOM 632 N N . ARG A 1 85 ? -15.148 1.893 -6.694 1.00 62.16 85 ARG A N 1
ATOM 633 C CA . ARG A 1 85 ? -14.161 0.912 -7.216 1.00 62.16 85 ARG A CA 1
ATOM 634 C C . ARG A 1 85 ? -12.796 1.527 -7.576 1.00 62.16 85 ARG A C 1
ATOM 636 O O . ARG A 1 85 ? -11.819 0.800 -7.712 1.00 62.16 85 ARG A O 1
ATOM 643 N N . HIS A 1 86 ? -12.739 2.851 -7.725 1.00 64.50 86 HIS A N 1
ATOM 644 C CA . HIS A 1 86 ? -11.527 3.627 -7.982 1.00 64.50 86 HIS A CA 1
ATOM 645 C C . HIS A 1 86 ? -11.518 4.843 -7.064 1.00 64.50 86 HIS A C 1
ATOM 647 O O . HIS A 1 86 ? -12.439 5.667 -7.109 1.00 64.50 86 HIS A O 1
ATOM 653 N N . LEU A 1 87 ? -10.494 4.956 -6.228 1.00 70.00 87 LEU A N 1
ATOM 654 C CA . LEU A 1 87 ? -10.415 5.994 -5.206 1.00 70.00 87 LEU A CA 1
AT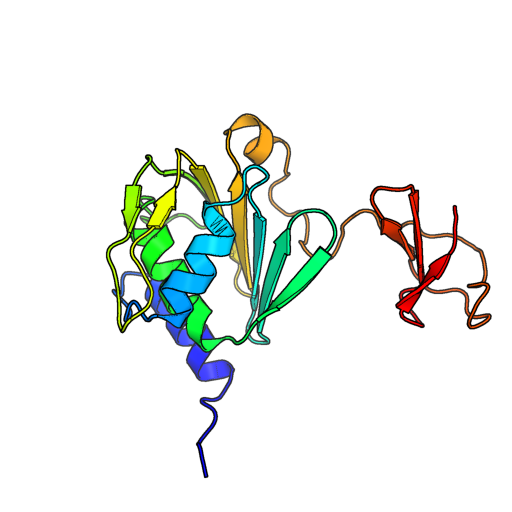OM 655 C C . LEU A 1 87 ? -9.010 6.542 -5.145 1.00 70.00 87 LEU A C 1
ATOM 657 O O . LEU A 1 87 ? -8.077 5.760 -5.107 1.00 70.00 87 LEU A O 1
ATOM 661 N N . SER A 1 88 ? -8.869 7.863 -5.121 1.00 73.94 88 SER A N 1
ATOM 662 C CA . SER A 1 88 ? -7.602 8.568 -4.950 1.00 73.94 88 SER A CA 1
ATOM 663 C C . SER A 1 88 ? -7.819 9.670 -3.926 1.00 73.94 88 SER A C 1
ATOM 665 O O . SER A 1 88 ? -8.611 10.580 -4.170 1.00 73.94 88 SER A O 1
ATOM 667 N N . GLN A 1 89 ? -7.152 9.592 -2.778 1.00 84.56 89 GLN A N 1
ATOM 668 C CA . GLN A 1 89 ? -7.307 10.587 -1.720 1.00 84.56 89 GLN A CA 1
ATOM 669 C C . GLN A 1 89 ? -5.999 10.816 -0.965 1.00 84.56 89 GLN A C 1
ATOM 671 O O . GLN A 1 89 ? -5.109 9.965 -0.902 1.00 84.56 89 GLN A O 1
ATOM 676 N N . ARG A 1 90 ? -5.881 12.019 -0.404 1.00 89.06 90 ARG A N 1
ATOM 677 C CA . ARG A 1 90 ? -4.767 12.414 0.447 1.00 89.06 90 ARG A CA 1
ATOM 678 C C . ARG A 1 90 ? -4.998 11.954 1.886 1.00 89.06 90 ARG A C 1
ATOM 680 O O . ARG A 1 90 ? -5.939 12.398 2.534 1.00 89.06 90 ARG A O 1
ATOM 687 N N . MET A 1 91 ? -4.070 11.159 2.398 1.00 89.81 91 MET A N 1
ATOM 688 C CA . MET A 1 91 ? -3.859 10.917 3.820 1.00 89.81 91 MET A CA 1
ATOM 689 C C . MET A 1 91 ? -2.942 12.005 4.389 1.00 89.81 91 MET A C 1
ATOM 691 O O . MET A 1 91 ? -1.877 12.304 3.834 1.00 89.81 91 MET A O 1
ATOM 695 N N . GLY A 1 92 ? -3.361 12.617 5.495 1.00 88.38 92 GLY A N 1
ATOM 696 C CA . GLY A 1 92 ? -2.530 13.558 6.247 1.00 88.38 92 GLY A CA 1
ATOM 697 C C . GLY A 1 92 ? -1.323 12.874 6.903 1.00 88.38 92 GLY A C 1
ATOM 698 O O . GLY A 1 92 ? -1.271 11.644 6.962 1.00 88.38 92 GLY A O 1
ATOM 699 N N . PRO A 1 93 ? -0.343 13.653 7.396 1.00 91.69 93 PRO A N 1
ATOM 700 C CA . PRO A 1 93 ? 0.717 13.090 8.221 1.00 91.69 93 PRO A CA 1
ATOM 701 C C . PRO A 1 93 ? 0.118 12.505 9.504 1.00 91.69 93 PRO A C 1
ATOM 703 O O . PRO A 1 93 ? -0.810 13.083 10.074 1.00 91.69 93 PRO A O 1
ATOM 706 N N . ALA A 1 94 ? 0.655 11.382 9.972 1.00 92.25 94 ALA A N 1
ATOM 707 C CA . ALA A 1 94 ? 0.170 10.733 11.185 1.00 92.25 94 ALA A CA 1
ATOM 708 C C . ALA A 1 94 ? 1.294 10.034 11.954 1.00 92.25 94 ALA A C 1
ATOM 710 O O . ALA A 1 94 ? 2.331 9.670 11.393 1.00 92.25 94 ALA A O 1
ATOM 711 N N . ILE A 1 95 ? 1.045 9.836 13.250 1.00 94.56 95 ILE A N 1
AT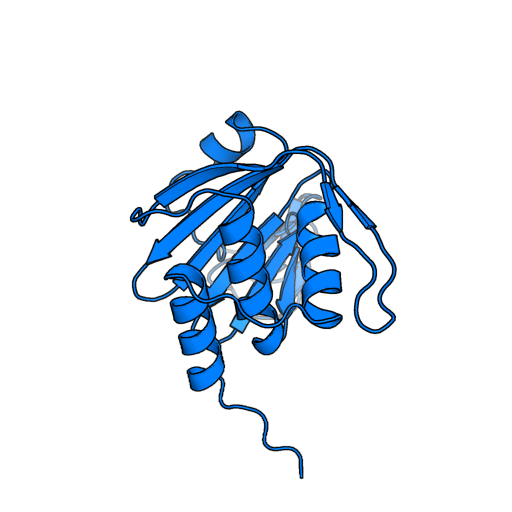OM 712 C CA . ILE A 1 95 ? 1.844 8.993 14.136 1.00 94.56 95 ILE A CA 1
ATOM 713 C C . ILE A 1 95 ? 1.056 7.713 14.394 1.00 94.56 95 ILE A C 1
ATOM 715 O O . ILE A 1 95 ? -0.097 7.761 14.822 1.00 94.56 95 ILE A O 1
ATOM 719 N N . VAL A 1 96 ? 1.685 6.575 14.131 1.00 94.19 96 VAL A N 1
ATOM 720 C CA . VAL A 1 96 ? 1.154 5.246 14.415 1.00 94.19 96 VAL A CA 1
ATOM 721 C C . VAL A 1 96 ? 1.723 4.789 15.762 1.00 94.19 96 VAL A C 1
ATOM 723 O O . VAL A 1 96 ? 2.949 4.773 15.920 1.00 94.19 96 VAL A O 1
ATOM 726 N N . PRO A 1 97 ? 0.871 4.453 16.748 1.00 94.19 97 PRO A N 1
ATOM 727 C CA . PRO A 1 97 ? 1.326 4.063 18.079 1.00 94.19 97 PRO A CA 1
ATOM 728 C C . PRO A 1 97 ? 2.040 2.704 18.072 1.00 94.19 97 PRO A C 1
ATOM 730 O O . PRO A 1 97 ? 1.955 1.934 17.113 1.00 94.19 97 PRO A O 1
ATOM 733 N N . GLU A 1 98 ? 2.736 2.408 19.171 1.00 96.06 98 GLU A N 1
ATOM 734 C CA . GLU A 1 98 ? 3.325 1.089 19.406 1.00 96.06 98 GLU A CA 1
ATOM 735 C C . GLU A 1 98 ? 2.234 0.013 19.469 1.00 96.06 98 GLU A C 1
ATOM 737 O O . GLU A 1 98 ? 1.191 0.211 20.096 1.00 96.06 98 GLU A O 1
ATOM 742 N N . VAL A 1 99 ? 2.485 -1.140 18.844 1.00 95.31 99 VAL A N 1
ATOM 743 C CA . VAL A 1 99 ? 1.559 -2.280 18.859 1.00 95.31 99 VAL A CA 1
ATOM 744 C C . VAL A 1 99 ? 2.331 -3.580 19.010 1.00 95.31 99 VAL A C 1
ATOM 746 O O . VAL A 1 99 ? 3.175 -3.905 18.176 1.00 95.31 99 VAL A O 1
ATOM 749 N N . GLY A 1 100 ? 2.023 -4.336 20.069 1.00 90.25 100 GLY A N 1
ATOM 750 C CA . GLY A 1 100 ? 2.601 -5.657 20.339 1.00 90.25 100 GLY A CA 1
ATOM 751 C C . GLY A 1 100 ? 4.133 -5.687 20.273 1.00 90.25 100 GLY A C 1
ATOM 752 O O . GLY A 1 100 ? 4.696 -6.599 19.670 1.00 90.25 100 GLY A O 1
ATOM 753 N N . GLY A 1 101 ? 4.796 -4.665 20.827 1.00 91.62 101 GLY A N 1
ATOM 754 C CA . GLY A 1 101 ? 6.256 -4.528 20.838 1.00 91.62 101 GLY A CA 1
ATOM 755 C C . GLY A 1 101 ? 6.880 -4.004 19.538 1.00 91.62 101 GLY A C 1
ATOM 756 O O . GLY A 1 101 ? 8.099 -3.853 19.472 1.00 91.62 101 GLY A O 1
ATOM 757 N N . PHE A 1 102 ? 6.088 -3.709 18.500 1.00 92.75 102 PHE A N 1
ATOM 758 C CA . PHE A 1 102 ? 6.574 -2.965 17.338 1.00 92.75 102 PHE A CA 1
ATOM 759 C C . PHE A 1 102 ? 6.522 -1.459 17.628 1.00 92.75 102 PHE A C 1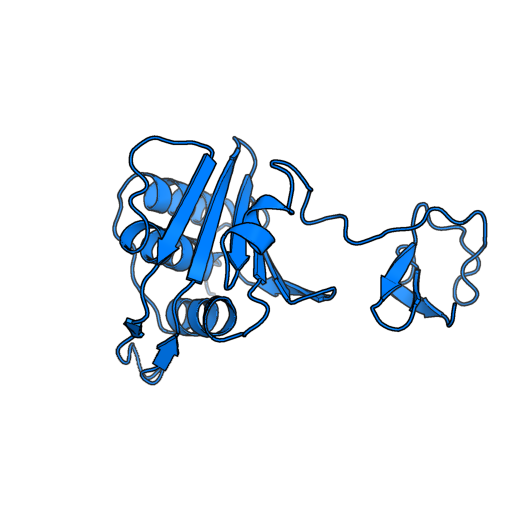
ATOM 761 O O . PHE A 1 102 ? 5.430 -0.963 17.914 1.00 92.75 102 PHE A O 1
ATOM 768 N N . PRO A 1 103 ? 7.654 -0.731 17.542 1.00 95.06 103 PRO A N 1
ATOM 769 C CA . PRO A 1 103 ? 7.766 0.642 18.028 1.00 95.06 103 PRO A CA 1
ATOM 770 C C . PRO A 1 103 ? 6.853 1.607 17.271 1.00 95.06 103 PRO A C 1
ATOM 772 O O . PRO A 1 103 ? 6.559 1.402 16.092 1.00 95.06 103 PRO A O 1
ATOM 775 N N . ALA A 1 104 ? 6.468 2.695 17.942 1.00 96.69 104 ALA A N 1
ATOM 776 C CA . ALA A 1 104 ? 5.764 3.804 17.311 1.00 96.69 104 ALA A CA 1
ATOM 777 C C . ALA A 1 104 ? 6.578 4.395 16.144 1.00 96.69 104 ALA A C 1
ATOM 779 O O . ALA A 1 104 ? 7.812 4.433 16.171 1.00 96.69 104 ALA A O 1
ATOM 780 N N . TRP A 1 105 ? 5.881 4.867 15.115 1.00 96.38 105 TRP A N 1
ATOM 781 C CA . TRP A 1 105 ? 6.482 5.442 13.910 1.00 96.38 105 TRP A CA 1
ATOM 782 C C . TRP A 1 105 ? 5.553 6.493 13.298 1.00 96.38 105 TRP A C 1
ATOM 784 O O . TRP A 1 105 ? 4.435 6.691 13.764 1.00 96.38 105 TRP A O 1
ATOM 794 N N . GLY A 1 106 ? 6.007 7.201 12.267 1.00 94.56 106 GLY A N 1
ATOM 795 C CA . GLY A 1 106 ? 5.198 8.219 11.604 1.00 94.56 106 GLY A CA 1
ATOM 796 C C . GLY A 1 106 ? 5.473 8.310 10.114 1.00 94.56 106 GLY A C 1
ATOM 797 O O . GLY A 1 106 ? 6.456 7.768 9.612 1.00 94.56 106 GLY A O 1
ATOM 798 N N . PHE A 1 107 ? 4.588 9.004 9.408 1.00 93.69 107 PHE A N 1
ATOM 799 C CA . PHE A 1 107 ? 4.722 9.268 7.979 1.00 93.69 107 PHE A CA 1
ATOM 800 C C . PHE A 1 107 ? 4.202 10.669 7.634 1.00 93.69 107 PHE A C 1
ATOM 802 O O . PHE A 1 107 ? 3.373 11.241 8.343 1.00 93.69 107 PHE A O 1
ATOM 809 N N . GLY A 1 108 ? 4.730 11.238 6.546 1.00 92.38 108 GLY A N 1
ATOM 810 C CA . GLY A 1 108 ? 4.274 12.518 5.997 1.00 92.38 108 GLY A CA 1
ATOM 811 C C . GLY A 1 108 ? 2.939 12.396 5.254 1.00 92.38 108 GLY A C 1
ATOM 812 O O . GLY A 1 108 ? 2.340 11.332 5.214 1.00 92.38 108 GLY A O 1
ATOM 813 N N . SER A 1 109 ? 2.475 13.468 4.604 1.00 92.19 109 SER A N 1
ATOM 814 C CA . SER A 1 109 ? 1.298 13.355 3.723 1.00 92.19 109 SER A CA 1
ATOM 815 C C . SER A 1 109 ? 1.537 12.336 2.602 1.00 92.19 109 SER A C 1
ATOM 817 O O . SER A 1 109 ? 2.635 12.276 2.036 1.00 92.19 109 SER A O 1
ATOM 819 N N . ARG A 1 110 ? 0.507 11.556 2.269 1.00 92.25 110 ARG A N 1
ATOM 820 C CA . ARG A 1 110 ? 0.533 10.563 1.187 1.00 92.25 110 ARG A CA 1
ATOM 821 C C . ARG A 1 110 ? -0.734 10.649 0.357 1.00 92.25 110 ARG A C 1
ATOM 823 O O . ARG A 1 110 ? -1.808 10.867 0.898 1.00 92.25 110 ARG A O 1
ATOM 830 N N . HIS A 1 111 ? -0.610 10.449 -0.944 1.00 91.31 111 HIS A N 1
ATOM 831 C CA . HIS A 1 111 ? -1.741 10.206 -1.826 1.00 91.31 111 HIS A CA 1
ATOM 832 C C . HIS A 1 111 ? -1.848 8.704 -2.043 1.00 91.31 111 HIS A C 1
ATOM 834 O O . HIS A 1 111 ? -0.871 8.066 -2.438 1.00 91.31 111 HIS A O 1
ATOM 840 N N . VAL A 1 112 ? -3.016 8.144 -1.752 1.00 90.56 112 VAL A N 1
ATOM 841 C CA . VAL A 1 112 ? -3.280 6.713 -1.868 1.00 90.56 112 VAL A CA 1
ATOM 842 C C . VAL A 1 112 ? -4.375 6.514 -2.898 1.00 90.56 112 VAL A C 1
ATOM 844 O O . VAL A 1 112 ? -5.428 7.147 -2.804 1.00 90.56 112 VAL A O 1
ATOM 847 N N . ARG A 1 113 ? -4.116 5.635 -3.868 1.00 88.56 113 ARG A N 1
ATOM 848 C CA . ARG A 1 113 ? -5.119 5.109 -4.785 1.00 88.56 113 ARG A CA 1
ATOM 849 C C . ARG A 1 113 ? -5.393 3.644 -4.506 1.00 88.56 113 ARG A C 1
ATOM 851 O O . ARG A 1 113 ? -4.446 2.876 -4.353 1.00 88.56 113 ARG A O 1
ATOM 858 N N . LEU A 1 114 ? -6.670 3.282 -4.478 1.00 87.56 114 LEU A N 1
ATOM 859 C CA . LEU A 1 114 ? -7.126 1.899 -4.466 1.00 87.56 114 LEU A CA 1
ATOM 860 C C . LEU A 1 114 ? -7.942 1.639 -5.731 1.00 87.56 114 LEU A C 1
ATOM 862 O O . LEU A 1 114 ? -8.912 2.350 -6.000 1.00 87.56 114 LEU A O 1
ATOM 866 N N . ASP A 1 115 ? -7.538 0.618 -6.479 1.00 85.38 115 ASP A N 1
ATOM 867 C CA . ASP A 1 115 ? -8.260 0.091 -7.633 1.00 85.38 115 ASP A CA 1
ATOM 868 C C . ASP A 1 115 ? -8.748 -1.315 -7.288 1.00 85.38 115 ASP A C 1
ATOM 870 O O . ASP A 1 115 ? -7.941 -2.219 -7.061 1.00 85.38 115 ASP A O 1
ATOM 874 N N . VAL A 1 116 ? -10.064 -1.498 -7.222 1.00 83.94 116 VAL A N 1
ATOM 875 C CA . VAL A 1 116 ? -10.680 -2.774 -6.845 1.00 83.94 116 VAL A CA 1
ATOM 876 C C . VAL A 1 116 ? -11.352 -3.392 -8.064 1.00 83.94 116 VAL A C 1
ATOM 878 O O . VAL A 1 116 ? -12.268 -2.817 -8.656 1.00 83.94 116 VAL A O 1
ATOM 881 N N . THR A 1 117 ? -10.904 -4.592 -8.410 1.00 80.88 117 THR A N 1
ATOM 882 C CA . THR A 1 117 ? -11.509 -5.456 -9.428 1.00 80.88 117 THR A CA 1
ATOM 883 C C . THR A 1 117 ? -12.015 -6.735 -8.771 1.00 80.88 117 THR A C 1
ATOM 885 O O . THR A 1 117 ? -11.721 -6.992 -7.605 1.00 80.88 117 THR A O 1
ATOM 888 N N . ASP A 1 118 ? -12.741 -7.555 -9.525 1.00 73.25 118 ASP A N 1
ATOM 889 C CA . ASP A 1 118 ? -13.261 -8.825 -9.013 1.00 73.25 118 ASP A CA 1
ATOM 890 C C . ASP A 1 118 ? -12.132 -9.851 -8.740 1.00 73.25 118 ASP A C 1
ATOM 892 O O . ASP A 1 118 ? -12.327 -10.802 -7.988 1.00 73.25 118 ASP A O 1
ATOM 896 N N . GLU A 1 119 ? -10.938 -9.645 -9.312 1.00 79.00 119 GLU A N 1
ATOM 897 C CA . GLU A 1 119 ? -9.792 -10.563 -9.202 1.00 79.00 119 GLU A CA 1
ATOM 898 C C . GLU A 1 119 ? -8.702 -10.073 -8.238 1.00 79.00 119 GLU A C 1
ATOM 900 O O . GLU A 1 119 ? -7.936 -10.869 -7.684 1.00 79.00 119 GLU A O 1
ATOM 905 N N . LYS A 1 120 ? -8.580 -8.751 -8.067 1.00 86.38 120 LYS A N 1
ATOM 906 C CA . LYS A 1 120 ? -7.465 -8.140 -7.340 1.00 86.38 120 LYS A CA 1
ATOM 907 C C . LYS A 1 120 ? -7.735 -6.727 -6.850 1.00 86.38 120 LYS A C 1
ATOM 909 O O . LYS A 1 120 ? -8.572 -6.003 -7.393 1.00 86.38 120 LYS A O 1
ATOM 914 N N . ILE A 1 121 ? -6.930 -6.327 -5.871 1.00 87.75 121 ILE A N 1
ATOM 915 C CA . ILE A 1 121 ? -6.860 -4.965 -5.343 1.00 87.75 121 ILE A CA 1
ATOM 916 C C . ILE A 1 121 ? -5.475 -4.409 -5.648 1.00 87.75 121 ILE A C 1
ATOM 918 O O . ILE A 1 121 ? -4.469 -5.008 -5.261 1.00 87.75 121 ILE A O 1
ATOM 922 N N . LEU A 1 122 ? -5.422 -3.260 -6.317 1.00 88.62 122 LEU A N 1
ATOM 923 C CA . LEU A 1 122 ? -4.193 -2.500 -6.519 1.00 88.62 122 LEU A CA 1
ATOM 924 C C . LEU A 1 122 ? -4.171 -1.322 -5.557 1.00 88.62 122 LEU A C 1
ATOM 926 O O . LEU A 1 122 ? -5.147 -0.587 -5.434 1.00 88.62 122 LEU A O 1
ATOM 930 N N . ILE A 1 123 ? -3.040 -1.134 -4.894 1.00 90.25 123 ILE A N 1
ATOM 931 C CA . ILE A 1 123 ? -2.784 -0.021 -3.989 1.00 90.25 123 ILE A CA 1
ATOM 932 C C . ILE A 1 123 ? -1.604 0.751 -4.561 1.00 90.25 123 ILE A C 1
ATOM 934 O O . ILE A 1 123 ? -0.542 0.179 -4.793 1.00 90.25 123 ILE A O 1
ATOM 938 N N . ARG A 1 124 ? -1.759 2.054 -4.777 1.00 89.75 124 ARG A N 1
ATOM 939 C CA . ARG A 1 124 ? -0.679 2.935 -5.236 1.00 89.75 124 ARG A CA 1
ATOM 940 C C . ARG A 1 124 ? -0.523 4.073 -4.245 1.00 89.75 124 ARG A C 1
ATOM 942 O O . ARG A 1 124 ? -1.481 4.782 -3.961 1.00 89.75 124 ARG A O 1
ATOM 949 N N . ILE A 1 125 ? 0.678 4.251 -3.715 1.00 91.75 125 ILE A N 1
ATOM 950 C CA . ILE A 1 125 ? 0.986 5.269 -2.707 1.00 91.75 125 ILE A CA 1
ATOM 951 C C . ILE A 1 125 ? 2.055 6.189 -3.269 1.00 91.75 125 ILE A C 1
ATOM 953 O O . ILE A 1 125 ? 3.089 5.703 -3.722 1.00 91.75 125 ILE A O 1
ATOM 957 N N . ARG A 1 126 ? 1.822 7.501 -3.237 1.00 91.69 126 ARG A N 1
ATOM 958 C CA . ARG A 1 126 ? 2.747 8.537 -3.724 1.00 91.69 126 ARG A CA 1
ATOM 959 C C . ARG A 1 126 ? 2.789 9.735 -2.780 1.00 91.69 126 ARG A C 1
ATOM 961 O O . ARG A 1 126 ? 1.996 9.829 -1.841 1.00 91.69 126 ARG A O 1
ATOM 968 N N . THR A 1 127 ? 3.724 10.651 -3.014 1.00 90.00 127 THR A N 1
ATOM 969 C CA . THR A 1 127 ? 3.831 11.890 -2.222 1.00 90.00 127 THR A CA 1
ATOM 970 C C . THR A 1 127 ? 2.962 13.009 -2.774 1.00 90.00 127 THR A C 1
ATOM 972 O O . THR A 1 127 ? 2.572 13.901 -2.023 1.00 90.00 127 THR A O 1
ATOM 975 N N . SER A 1 128 ? 2.604 12.927 -4.057 1.00 88.19 128 SER A N 1
ATOM 976 C CA . SER A 1 128 ? 1.788 13.920 -4.750 1.00 88.19 128 SER A CA 1
ATOM 977 C C . SER A 1 128 ? 0.677 13.285 -5.590 1.00 88.19 128 SER A C 1
ATOM 979 O O . SER A 1 128 ? 0.759 12.136 -6.028 1.00 88.19 128 SER A O 1
ATOM 981 N N . GLU A 1 129 ? -0.376 14.062 -5.836 1.00 86.50 129 GLU A N 1
ATOM 982 C CA . GLU A 1 129 ? -1.477 13.673 -6.719 1.00 86.50 129 GLU A CA 1
ATOM 983 C C . GLU A 1 129 ? -1.047 13.560 -8.186 1.00 86.50 129 GLU A C 1
ATOM 985 O O . GLU A 1 129 ? -1.561 12.711 -8.914 1.00 86.50 129 GLU A O 1
ATOM 990 N N . SER A 1 130 ? -0.092 14.383 -8.627 1.00 84.25 130 SER A N 1
ATOM 991 C CA . SER A 1 130 ? 0.419 14.367 -10.000 1.00 84.25 130 SER A CA 1
ATOM 992 C C . SER A 1 130 ? 1.152 13.063 -10.314 1.00 84.25 130 SER A C 1
ATOM 994 O O . SER A 1 130 ? 0.877 12.449 -11.343 1.00 84.25 130 SER A O 1
ATOM 996 N N . GLU A 1 131 ? 2.013 12.588 -9.407 1.00 82.94 131 GLU A N 1
ATOM 997 C CA . GLU A 1 131 ? 2.670 11.277 -9.519 1.00 82.94 131 GLU A CA 1
ATOM 998 C C . GLU A 1 131 ? 1.653 10.138 -9.593 1.00 82.94 131 GLU A C 1
ATOM 1000 O O . GLU A 1 131 ? 1.824 9.197 -10.363 1.00 82.94 131 GLU A O 1
ATOM 1005 N N . LEU A 1 132 ? 0.586 10.221 -8.797 1.00 82.94 132 LEU A N 1
ATOM 1006 C CA . LEU A 1 132 ? -0.466 9.212 -8.769 1.00 82.94 132 LEU A CA 1
ATOM 1007 C C . LEU A 1 132 ? -1.314 9.237 -10.050 1.00 82.94 132 LEU A C 1
ATOM 1009 O O . LEU A 1 132 ? -1.689 8.190 -10.568 1.00 82.94 132 LEU A O 1
ATOM 1013 N N . SER A 1 133 ? -1.594 10.425 -10.585 1.00 80.12 133 SER A N 1
ATOM 1014 C CA . SER A 1 133 ? -2.388 10.634 -11.805 1.00 80.12 133 SER A CA 1
ATOM 1015 C C . SER A 1 133 ? -1.642 10.260 -13.084 1.00 80.12 133 SER A C 1
ATOM 1017 O O . SER A 1 133 ? -2.271 9.816 -14.039 1.00 80.12 133 SER A O 1
ATOM 1019 N N . ALA A 1 134 ? -0.311 10.380 -13.096 1.00 77.31 134 ALA A N 1
ATOM 1020 C CA . ALA A 1 134 ? 0.528 9.933 -14.209 1.00 77.31 134 ALA A CA 1
ATOM 1021 C C . ALA A 1 134 ? 0.496 8.405 -14.405 1.00 77.31 134 ALA A C 1
ATOM 1023 O O . ALA A 1 134 ? 0.764 7.905 -15.497 1.00 77.31 134 ALA A O 1
ATOM 1024 N N . LEU A 1 135 ? 0.149 7.656 -13.356 1.00 69.50 135 LEU A N 1
ATOM 1025 C CA . LEU A 1 135 ? -0.094 6.221 -13.423 1.00 69.50 135 LEU A CA 1
ATOM 1026 C C . LEU A 1 135 ? -1.527 6.034 -13.929 1.00 69.50 135 LEU A C 1
ATOM 1028 O O . LEU A 1 135 ? -2.480 6.330 -13.209 1.00 69.50 135 LEU A O 1
ATOM 1032 N N . GLY A 1 136 ? -1.698 5.592 -15.175 1.00 63.78 136 GLY A N 1
ATOM 1033 C CA . GLY A 1 136 ? -3.022 5.305 -15.734 1.00 63.78 136 GLY A CA 1
ATOM 1034 C C . GLY A 1 136 ? -3.833 4.313 -14.874 1.00 63.78 136 GLY A C 1
ATOM 1035 O O . GLY A 1 136 ? -3.273 3.631 -14.011 1.00 63.78 136 GLY A O 1
ATOM 1036 N N . PRO A 1 137 ? -5.153 4.200 -15.102 1.00 56.69 137 PRO A N 1
ATOM 1037 C CA . PRO A 1 137 ? -6.060 3.446 -14.232 1.00 56.69 137 PRO A CA 1
ATOM 1038 C C . PRO A 1 137 ? -5.665 1.967 -14.074 1.00 56.69 137 PRO A C 1
ATOM 1040 O O . PRO A 1 137 ? -5.690 1.446 -12.963 1.00 56.69 137 PRO A O 1
ATOM 1043 N N . GLU A 1 138 ? -5.159 1.318 -15.123 1.00 53.06 138 GLU A N 1
ATOM 1044 C CA . GLU A 1 138 ? -5.049 -0.147 -15.169 1.00 53.06 138 GLU A CA 1
ATOM 1045 C C . GLU A 1 138 ? -3.639 -0.712 -15.309 1.00 53.06 138 GLU A C 1
ATOM 1047 O O . GLU A 1 138 ? -3.528 -1.914 -15.509 1.00 53.06 138 GLU A O 1
ATOM 1052 N N . VAL A 1 139 ? -2.562 0.082 -15.210 1.00 52.28 139 VAL A N 1
ATOM 1053 C CA . VAL A 1 139 ? -1.207 -0.468 -15.422 1.00 52.28 139 VAL A CA 1
ATOM 1054 C C . VAL A 1 139 ? -1.006 -1.667 -14.482 1.00 52.28 139 VAL A C 1
ATOM 1056 O O . VAL A 1 139 ? -0.962 -1.446 -13.260 1.00 52.28 139 VAL A O 1
ATOM 1059 N N . PRO A 1 140 ? -0.942 -2.913 -15.009 1.00 52.62 140 PRO A N 1
ATOM 1060 C CA . PRO A 1 140 ? -0.758 -4.089 -14.181 1.00 52.62 140 PRO A CA 1
ATOM 1061 C C . PRO A 1 140 ? 0.563 -3.915 -13.451 1.00 52.62 140 PRO A C 1
ATOM 1063 O O . PRO A 1 140 ? 1.563 -3.520 -14.054 1.00 52.62 140 PRO A O 1
ATOM 1066 N N . ILE A 1 141 ? 0.572 -4.163 -12.142 1.00 55.75 141 ILE A N 1
ATOM 1067 C CA . ILE A 1 141 ? 1.804 -3.988 -11.370 1.00 55.75 141 ILE A CA 1
ATOM 1068 C C . ILE A 1 141 ? 2.858 -5.022 -11.834 1.00 55.75 141 ILE A C 1
ATOM 1070 O O . ILE A 1 141 ? 4.063 -4.751 -11.832 1.00 55.75 141 ILE A O 1
ATOM 1074 N N . GLU A 1 142 ? 2.400 -6.141 -12.410 1.00 48.06 142 GLU A N 1
ATOM 1075 C CA . GLU A 1 142 ? 3.166 -6.986 -13.330 1.00 48.06 142 GLU A CA 1
ATOM 1076 C C . GLU A 1 142 ? 3.385 -6.300 -14.695 1.00 48.06 142 GLU A C 1
ATOM 1078 O O . GLU A 1 142 ? 2.665 -6.535 -15.664 1.00 48.06 142 GLU A O 1
ATOM 1083 N N . GLY A 1 143 ? 4.395 -5.429 -14.789 1.00 45.62 143 GLY A N 1
ATOM 1084 C CA . GLY A 1 143 ? 4.671 -4.747 -16.061 1.00 45.62 143 GLY A CA 1
ATOM 1085 C C . GLY A 1 143 ? 5.589 -3.527 -16.029 1.00 45.62 143 GLY A C 1
ATOM 1086 O O . GLY A 1 143 ? 5.467 -2.668 -16.897 1.00 45.62 143 GLY A O 1
ATOM 1087 N N . ARG A 1 144 ? 6.518 -3.411 -15.072 1.00 52.56 144 ARG A N 1
ATOM 1088 C CA . ARG A 1 144 ? 7.629 -2.439 -15.193 1.00 52.56 144 ARG A CA 1
ATOM 1089 C C . ARG A 1 144 ? 8.523 -2.828 -16.380 1.00 52.56 144 ARG A C 1
ATOM 1091 O O . ARG A 1 144 ? 8.626 -4.030 -16.630 1.00 52.56 144 ARG A O 1
ATOM 1098 N N . PRO A 1 145 ? 9.095 -1.856 -17.130 1.00 50.28 145 PRO A N 1
ATOM 1099 C CA . PRO A 1 145 ? 9.383 -1.974 -18.558 1.00 50.28 145 PRO A CA 1
ATOM 1100 C C . PRO A 1 145 ? 10.039 -3.305 -18.870 1.00 50.28 145 PRO A C 1
ATOM 1102 O O . PRO A 1 145 ? 11.192 -3.563 -18.527 1.00 50.28 145 PRO A O 1
ATOM 1105 N N . ALA A 1 146 ? 9.238 -4.174 -19.469 1.00 52.62 146 ALA A N 1
ATOM 1106 C CA . ALA A 1 146 ? 9.706 -5.433 -19.965 1.00 52.62 146 ALA A CA 1
ATOM 1107 C C . ALA A 1 146 ? 9.850 -5.258 -21.474 1.00 52.62 146 ALA A C 1
ATOM 1109 O O . ALA A 1 146 ? 8.854 -5.063 -22.170 1.00 52.62 146 ALA A O 1
ATOM 1110 N N . VAL A 1 147 ? 11.082 -5.231 -21.971 1.00 59.00 147 VAL A N 1
ATOM 1111 C CA . VAL A 1 147 ? 11.335 -5.103 -23.406 1.00 59.00 147 VAL A CA 1
ATOM 1112 C C . VAL A 1 147 ? 11.290 -6.486 -24.039 1.00 59.00 147 VAL A C 1
ATOM 1114 O O . VAL A 1 147 ? 11.852 -7.449 -23.509 1.00 59.00 147 VAL A O 1
ATOM 1117 N N . ILE A 1 148 ? 10.593 -6.592 -25.167 1.00 69.00 148 ILE A N 1
ATOM 1118 C CA . ILE A 1 148 ? 10.708 -7.755 -26.044 1.00 69.00 148 ILE A CA 1
ATOM 1119 C C . ILE A 1 148 ? 11.990 -7.537 -26.838 1.00 69.00 148 ILE A C 1
ATOM 1121 O O . ILE A 1 148 ? 12.124 -6.537 -27.542 1.00 69.00 148 ILE A O 1
ATOM 1125 N N . LEU A 1 149 ? 12.949 -8.440 -26.671 1.00 73.31 149 LEU A N 1
ATOM 1126 C CA . LEU A 1 149 ? 14.185 -8.435 -27.439 1.00 73.31 149 LEU A CA 1
ATOM 1127 C C . LEU A 1 149 ? 14.289 -9.776 -28.150 1.00 73.31 149 LEU A C 1
ATOM 1129 O O . LEU A 1 149 ? 14.295 -10.810 -27.483 1.00 73.31 149 LEU A O 1
ATOM 1133 N N . ASP A 1 150 ? 14.476 -9.750 -29.468 1.00 79.88 150 ASP A N 1
ATOM 1134 C CA . ASP A 1 150 ? 14.847 -10.924 -30.270 1.00 79.88 150 ASP A CA 1
ATOM 1135 C C . ASP A 1 150 ? 16.326 -11.282 -30.044 1.00 79.88 150 ASP A C 1
ATOM 1137 O O . ASP A 1 150 ? 17.143 -11.344 -30.964 1.00 79.88 150 ASP A O 1
ATOM 1141 N N . ARG A 1 151 ? 16.711 -11.470 -28.778 1.00 83.44 151 ARG A N 1
ATOM 1142 C CA . ARG A 1 151 ? 18.056 -11.891 -28.387 1.00 83.44 151 ARG A CA 1
ATOM 1143 C C . ARG A 1 151 ? 17.993 -12.995 -27.346 1.00 83.44 151 ARG A C 1
ATOM 1145 O O . ARG A 1 151 ? 17.218 -12.924 -26.391 1.00 83.44 151 ARG A O 1
ATOM 1152 N N . ALA A 1 152 ? 18.851 -13.996 -27.510 1.00 89.06 152 ALA A N 1
ATOM 1153 C CA . ALA A 1 152 ? 19.040 -15.036 -26.512 1.00 89.06 152 ALA A CA 1
ATOM 1154 C C . ALA A 1 152 ? 19.702 -14.459 -25.254 1.00 89.06 152 ALA A C 1
ATOM 1156 O O . ALA A 1 152 ? 20.585 -13.601 -25.328 1.00 89.06 152 ALA A O 1
ATOM 1157 N N . CYS A 1 153 ? 19.292 -14.946 -24.087 1.00 84.44 153 CYS A N 1
ATOM 1158 C CA . CYS A 1 153 ? 19.923 -14.590 -22.830 1.00 84.44 153 CYS A CA 1
ATOM 1159 C C . CYS A 1 153 ? 21.357 -15.143 -22.821 1.00 84.44 153 CYS A C 1
ATOM 1161 O O . CYS A 1 153 ? 21.529 -16.349 -23.013 1.00 84.44 153 CYS A O 1
ATOM 1163 N N . PRO A 1 154 ? 22.383 -14.327 -22.519 1.00 88.38 154 PRO A N 1
ATOM 1164 C CA . PRO A 1 154 ? 23.777 -14.778 -22.532 1.00 88.38 154 PRO A CA 1
ATOM 1165 C C . PRO A 1 154 ? 24.084 -15.840 -21.465 1.00 88.38 154 PRO A C 1
ATOM 1167 O O . PRO A 1 154 ? 25.120 -16.492 -21.529 1.00 88.38 154 PRO A O 1
ATOM 1170 N N . HIS A 1 155 ? 23.193 -16.027 -20.484 1.00 88.75 155 HIS A N 1
ATOM 1171 C CA . HIS A 1 155 ? 23.382 -16.989 -19.398 1.00 88.75 155 HIS A CA 1
ATOM 1172 C C . HIS A 1 155 ? 22.711 -18.340 -19.637 1.00 88.75 155 HIS A C 1
ATOM 1174 O O . HIS A 1 155 ? 23.251 -19.357 -19.216 1.00 88.75 155 HIS A O 1
ATOM 1180 N N . CYS A 1 156 ? 21.522 -18.365 -20.250 1.00 87.69 156 CYS A N 1
ATOM 1181 C CA . CYS A 1 156 ? 20.759 -19.605 -20.446 1.00 87.69 156 CYS A CA 1
ATOM 1182 C C . CYS A 1 156 ? 20.532 -19.979 -21.914 1.00 87.69 156 CYS A C 1
ATOM 1184 O O . CYS A 1 156 ? 19.995 -21.050 -22.181 1.00 87.69 156 CYS A O 1
ATOM 1186 N N . GLY A 1 157 ? 20.895 -19.113 -22.864 1.00 87.94 157 GLY A N 1
ATOM 1187 C CA . GLY A 1 157 ? 20.727 -19.346 -24.301 1.00 87.94 157 GLY A CA 1
ATOM 1188 C C . GLY A 1 157 ? 19.279 -19.303 -24.804 1.00 87.94 157 GLY A C 1
ATOM 1189 O O . GLY A 1 157 ? 19.056 -19.376 -26.007 1.00 87.94 157 GLY A O 1
ATOM 1190 N N . GLN A 1 158 ? 18.289 -19.161 -23.919 1.00 86.31 158 GLN A N 1
ATOM 1191 C CA . GLN A 1 158 ? 16.882 -19.046 -24.303 1.00 86.31 158 GLN A CA 1
ATOM 1192 C C . GLN A 1 158 ? 16.555 -17.625 -24.757 1.00 86.31 158 GLN A C 1
ATOM 1194 O O . GLN A 1 158 ? 17.108 -16.665 -24.223 1.00 86.31 158 GLN A O 1
ATOM 1199 N N . VAL A 1 159 ? 15.621 -17.488 -25.697 1.00 88.12 159 VAL A N 1
ATOM 1200 C CA . VAL A 1 159 ? 14.983 -16.208 -26.030 1.00 88.12 159 VAL A CA 1
ATOM 1201 C C . VAL A 1 159 ? 13.746 -16.087 -25.135 1.00 88.12 159 VAL A C 1
ATOM 1203 O O . VAL A 1 159 ? 12.742 -16.741 -25.417 1.00 88.12 159 VAL A O 1
ATOM 1206 N N . PRO A 1 160 ? 13.814 -15.367 -23.999 1.00 78.12 160 PRO A N 1
ATOM 1207 C CA . PRO A 1 160 ? 12.645 -15.193 -23.152 1.00 78.12 160 PRO A CA 1
ATOM 1208 C C . PRO A 1 160 ? 11.626 -14.311 -23.877 1.00 78.12 160 PRO A C 1
ATOM 1210 O O . PRO A 1 160 ? 12.002 -13.404 -24.614 1.00 78.12 160 PRO A O 1
ATOM 1213 N N . GLU A 1 161 ? 10.339 -14.516 -23.601 1.00 74.88 161 GLU A N 1
ATOM 1214 C CA . GLU A 1 161 ? 9.272 -13.687 -24.178 1.00 74.88 161 GLU A CA 1
ATOM 1215 C C . GLU A 1 161 ? 9.461 -12.195 -23.857 1.00 74.88 161 GLU A C 1
ATOM 1217 O O . GLU A 1 161 ? 9.076 -11.327 -24.640 1.00 74.88 161 GLU A O 1
ATOM 1222 N N . ARG A 1 162 ? 10.067 -11.888 -22.699 1.00 73.75 162 ARG A N 1
ATOM 1223 C CA . ARG A 1 162 ? 10.344 -10.531 -22.218 1.00 73.75 162 ARG A CA 1
ATOM 1224 C C . ARG A 1 162 ? 11.600 -10.474 -21.338 1.00 73.75 162 ARG A C 1
ATOM 1226 O O . ARG A 1 162 ? 11.927 -11.432 -20.632 1.00 73.75 162 ARG A O 1
ATOM 1233 N N . TYR A 1 163 ? 12.255 -9.313 -21.315 1.00 80.00 163 TYR A N 1
ATOM 1234 C CA . TYR A 1 163 ? 13.319 -8.960 -20.368 1.00 80.00 163 TYR A CA 1
ATOM 1235 C C . TYR A 1 163 ? 12.870 -7.819 -19.467 1.00 80.00 163 TYR A C 1
ATOM 1237 O O . TYR A 1 163 ? 12.458 -6.790 -19.988 1.00 80.00 163 TYR A O 1
ATOM 1245 N N . ARG A 1 164 ? 13.009 -7.942 -18.144 1.00 75.88 164 ARG A N 1
ATOM 1246 C CA . ARG A 1 164 ? 12.758 -6.820 -17.220 1.00 75.88 164 ARG A CA 1
ATOM 1247 C C . ARG A 1 164 ? 13.944 -5.856 -17.231 1.00 75.88 164 ARG A C 1
ATOM 1249 O O . ARG A 1 164 ? 15.071 -6.299 -17.029 1.00 75.88 164 ARG A O 1
ATOM 1256 N N . VAL A 1 165 ? 13.690 -4.565 -17.413 1.00 75.25 165 VAL A N 1
ATOM 1257 C CA . VAL A 1 165 ? 14.708 -3.507 -17.337 1.00 75.25 165 VAL A CA 1
ATOM 1258 C C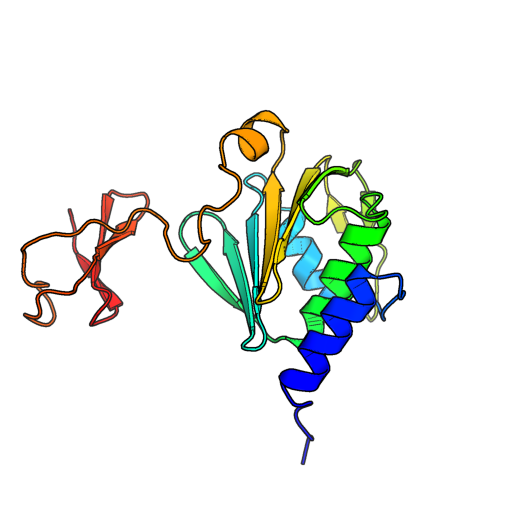 . VAL A 1 165 ? 14.872 -3.047 -15.886 1.00 75.25 165 VAL A C 1
ATOM 1260 O O . VAL A 1 165 ? 13.877 -2.862 -15.181 1.00 75.25 165 VAL A O 1
ATOM 1263 N N . LEU A 1 166 ? 16.122 -2.909 -15.450 1.00 68.69 166 LEU A N 1
ATOM 1264 C CA . LEU A 1 166 ? 16.517 -2.302 -14.181 1.00 68.69 166 LEU A CA 1
ATOM 1265 C C . LEU A 1 166 ? 16.929 -0.831 -14.376 1.00 68.69 166 LEU A C 1
ATOM 1267 O O . LEU A 1 166 ? 17.183 -0.384 -15.493 1.00 68.69 166 LEU A O 1
ATOM 1271 N N . SER A 1 167 ? 17.057 -0.089 -13.279 1.00 55.97 167 SER A N 1
ATOM 1272 C CA . SER A 1 167 ? 17.222 1.367 -13.262 1.00 55.97 167 SER A CA 1
ATOM 1273 C C . SER A 1 167 ? 18.567 1.829 -13.817 1.00 55.97 167 SER A C 1
ATOM 1275 O O . SER A 1 167 ? 18.728 2.987 -14.185 1.00 55.97 167 SER A O 1
ATOM 1277 N N . ASP A 1 168 ? 19.539 0.920 -13.864 1.00 68.88 168 ASP A N 1
ATOM 1278 C CA . ASP A 1 168 ? 20.856 1.087 -14.481 1.00 68.88 168 ASP A CA 1
ATOM 1279 C C . ASP A 1 168 ? 20.868 0.708 -15.978 1.00 68.88 168 ASP A C 1
ATOM 1281 O O . ASP A 1 168 ? 21.920 0.719 -16.614 1.00 68.88 168 ASP A O 1
ATOM 1285 N N . GLY A 1 169 ? 19.709 0.354 -16.544 1.00 72.81 169 GLY A N 1
ATOM 1286 C CA . GLY A 1 169 ? 19.547 -0.140 -17.910 1.00 72.81 169 GLY A CA 1
ATOM 1287 C C . GLY A 1 169 ? 19.820 -1.638 -18.074 1.00 72.81 169 GLY A C 1
ATOM 1288 O O . GLY A 1 169 ? 19.651 -2.162 -19.176 1.00 72.81 169 GLY A O 1
ATOM 1289 N N . SER A 1 170 ? 20.222 -2.346 -17.014 1.00 80.19 170 SER A N 1
ATOM 1290 C CA . SER A 1 170 ? 20.486 -3.784 -17.074 1.00 80.19 170 SER A CA 1
ATOM 1291 C C . SER A 1 170 ? 19.212 -4.575 -17.370 1.00 80.19 170 SER A C 1
ATOM 1293 O O . SER A 1 170 ? 18.106 -4.211 -16.968 1.00 80.19 170 SER A O 1
ATOM 1295 N N . LEU A 1 171 ? 19.369 -5.711 -18.046 1.00 83.56 171 LEU A N 1
ATOM 1296 C CA . LEU A 1 171 ? 18.268 -6.558 -18.494 1.00 83.56 171 LEU A CA 1
ATOM 1297 C C . LEU A 1 171 ? 18.240 -7.861 -17.705 1.00 83.56 171 LEU A C 1
ATOM 1299 O O . LEU A 1 171 ? 19.227 -8.586 -17.642 1.00 83.56 171 LEU A O 1
ATOM 1303 N N . VAL A 1 172 ? 17.092 -8.189 -17.123 1.00 80.31 172 VAL A N 1
ATOM 1304 C CA . VAL A 1 172 ? 16.856 -9.432 -16.387 1.00 80.31 172 VAL A CA 1
ATOM 1305 C C . VAL A 1 172 ? 16.067 -10.386 -17.270 1.00 80.31 172 VAL A C 1
ATOM 1307 O O . VAL A 1 172 ? 14.932 -10.099 -17.657 1.00 80.31 172 VAL A O 1
ATOM 1310 N N . CYS A 1 173 ? 16.662 -11.538 -17.576 1.00 82.06 173 CYS A N 1
ATOM 1311 C CA . CYS A 1 173 ? 15.986 -12.603 -18.307 1.00 82.06 173 CYS A CA 1
ATOM 1312 C C . CYS A 1 173 ? 14.878 -13.205 -17.440 1.00 82.06 173 CYS A C 1
ATOM 1314 O O . CYS A 1 173 ? 15.158 -13.721 -16.359 1.00 82.06 173 CYS A O 1
ATOM 1316 N N . LEU A 1 174 ? 13.634 -13.197 -17.919 1.00 78.00 174 LEU A N 1
ATOM 1317 C CA . LEU A 1 174 ? 12.516 -13.764 -17.159 1.00 78.00 174 LEU A CA 1
ATOM 1318 C C . LEU A 1 174 ? 12.473 -15.298 -17.171 1.00 78.00 174 LEU A C 1
ATOM 1320 O O . LEU A 1 174 ? 11.788 -15.882 -16.341 1.00 78.00 174 LEU A O 1
ATOM 1324 N N . ALA A 1 175 ? 13.235 -15.954 -18.050 1.00 74.75 175 ALA A N 1
ATOM 1325 C CA . ALA A 1 175 ? 13.317 -17.411 -18.075 1.00 74.75 175 ALA A CA 1
ATOM 1326 C C . ALA A 1 175 ? 14.312 -17.978 -17.045 1.00 74.75 175 ALA A C 1
ATOM 1328 O O . ALA A 1 175 ? 14.056 -19.023 -16.454 1.00 74.75 175 ALA A O 1
ATOM 1329 N N . CYS A 1 176 ? 15.442 -17.298 -16.798 1.00 79.50 176 CYS A N 1
ATOM 1330 C CA . CYS A 1 176 ? 16.479 -17.781 -15.871 1.00 79.50 176 CYS A CA 1
ATOM 1331 C C . CYS A 1 176 ? 16.770 -16.858 -14.676 1.00 79.50 176 CYS A C 1
ATOM 1333 O O . CYS A 1 176 ? 17.566 -17.214 -13.808 1.00 79.50 176 CYS A O 1
ATOM 1335 N N . GLY A 1 177 ? 16.174 -15.664 -14.630 1.00 70.31 177 GLY A N 1
ATOM 1336 C CA . GLY A 1 177 ? 16.316 -14.695 -13.539 1.00 70.31 177 GLY A CA 1
ATOM 1337 C C . GLY A 1 177 ? 17.656 -13.952 -13.476 1.00 70.31 177 GLY A C 1
ATOM 1338 O O . GLY A 1 177 ? 17.836 -13.112 -12.596 1.00 70.31 177 GLY A O 1
ATOM 1339 N N . ARG A 1 178 ? 18.606 -14.228 -14.379 1.00 71.69 178 ARG A N 1
ATOM 1340 C CA . ARG A 1 178 ? 19.933 -13.588 -14.384 1.00 71.69 178 ARG A CA 1
ATOM 1341 C C . ARG A 1 178 ? 19.915 -12.245 -15.110 1.00 71.69 178 ARG A C 1
ATOM 1343 O O . ARG A 1 178 ? 19.229 -12.091 -16.123 1.00 71.69 178 ARG A O 1
ATOM 1350 N N . SER A 1 179 ? 20.697 -11.295 -14.599 1.00 83.75 179 SER A N 1
ATOM 1351 C CA . SER A 1 179 ? 20.898 -9.982 -15.209 1.00 83.75 179 SER A CA 1
ATOM 1352 C C . SER A 1 179 ? 22.067 -9.980 -16.196 1.00 83.75 179 SER A C 1
ATOM 1354 O O . SER A 1 179 ? 23.075 -10.666 -16.010 1.00 83.75 179 SER A O 1
ATOM 1356 N N . SER A 1 180 ? 21.937 -9.197 -17.257 1.00 82.94 180 SER A N 1
ATOM 1357 C CA . SER A 1 180 ? 23.016 -8.828 -18.169 1.00 82.94 180 SER A CA 1
ATOM 1358 C C . SER A 1 180 ? 23.102 -7.311 -18.254 1.00 82.94 180 SER A C 1
ATOM 1360 O O . SER A 1 180 ? 22.083 -6.629 -18.137 1.00 82.94 180 SER A O 1
ATOM 1362 N N . SER A 1 181 ? 24.298 -6.796 -18.519 1.00 76.25 181 SER A N 1
ATOM 1363 C CA . SER A 1 181 ? 24.477 -5.404 -18.936 1.00 76.25 181 SER A CA 1
ATOM 1364 C C . SER A 1 181 ? 23.631 -5.097 -20.194 1.00 76.25 181 SER A C 1
ATOM 1366 O O . SER A 1 181 ? 23.243 -6.050 -20.889 1.00 76.25 181 SER A O 1
ATOM 1368 N N . PRO A 1 182 ? 23.305 -3.813 -20.449 1.00 65.00 182 PRO A N 1
ATOM 1369 C CA . PRO A 1 182 ? 22.497 -3.388 -21.596 1.00 65.00 182 PRO A CA 1
ATOM 1370 C C . PRO A 1 182 ? 22.956 -4.015 -22.921 1.00 65.00 182 PRO A C 1
ATOM 1372 O O . PRO A 1 182 ? 24.169 -3.943 -23.215 1.00 65.00 182 PRO A O 1
#